Protein AF-A0A427ATI7-F1 (afdb_monomer_lite)

pLDDT: mean 76.23, std 22.36, range [35.06, 98.56]

Structure (mmCIF, N/CA/C/O backbone):
data_AF-A0A427ATI7-F1
#
_entry.id   AF-A0A427ATI7-F1
#
loop_
_atom_site.group_PDB
_atom_site.id
_atom_site.type_symbol
_atom_site.label_atom_id
_atom_site.label_alt_id
_atom_site.label_comp_id
_atom_site.label_asym_id
_atom_site.label_entity_id
_atom_site.label_seq_id
_atom_site.pdbx_PDB_ins_code
_atom_site.Cartn_x
_atom_site.Cartn_y
_atom_site.Cartn_z
_atom_site.occupancy
_atom_site.B_iso_or_equiv
_atom_site.auth_seq_id
_atom_site.auth_comp_id
_atom_site.auth_asym_id
_atom_site.auth_atom_id
_atom_site.pdbx_PDB_model_num
ATOM 1 N N . MET A 1 1 ? 16.380 -20.709 -46.216 1.00 39.59 1 MET A N 1
ATOM 2 C CA . MET A 1 1 ? 17.553 -20.103 -45.536 1.00 39.59 1 MET A CA 1
ATOM 3 C C . MET A 1 1 ? 18.815 -20.969 -45.624 1.00 39.59 1 MET A C 1
ATOM 5 O O . MET A 1 1 ? 19.813 -20.574 -45.047 1.00 39.59 1 MET A O 1
ATOM 9 N N . ARG A 1 2 ? 18.840 -22.091 -46.369 1.00 35.06 2 ARG A N 1
ATOM 10 C CA . ARG A 1 2 ? 20.127 -22.703 -46.761 1.00 35.06 2 ARG A CA 1
ATOM 11 C C . ARG A 1 2 ? 20.755 -22.011 -47.977 1.00 35.06 2 ARG A C 1
ATOM 13 O O . ARG A 1 2 ? 21.939 -22.170 -48.214 1.00 35.06 2 ARG A O 1
ATOM 20 N N . ASP A 1 3 ? 19.982 -21.176 -48.672 1.00 42.72 3 ASP A N 1
ATOM 21 C CA . ASP A 1 3 ? 20.358 -20.652 -49.993 1.00 42.72 3 ASP A CA 1
ATOM 22 C C . ASP A 1 3 ? 20.781 -19.174 -49.972 1.00 42.72 3 ASP A C 1
ATOM 24 O O . ASP A 1 3 ? 20.942 -18.565 -51.022 1.00 42.72 3 ASP A O 1
ATOM 28 N N . LEU A 1 4 ? 20.927 -18.568 -48.785 1.00 45.88 4 LEU A N 1
ATOM 29 C CA . LEU A 1 4 ? 21.243 -17.136 -48.652 1.00 45.88 4 LEU A CA 1
ATOM 30 C C . LEU A 1 4 ? 22.739 -16.847 -48.469 1.00 45.88 4 LEU A C 1
ATOM 32 O O . LEU A 1 4 ? 23.165 -15.718 -48.677 1.00 45.88 4 LEU A O 1
ATOM 36 N N . CYS A 1 5 ? 23.539 -17.862 -48.143 1.00 45.25 5 CYS A N 1
ATOM 37 C CA . CYS A 1 5 ? 24.998 -17.826 -48.184 1.00 45.25 5 CYS A CA 1
ATOM 38 C C . CYS A 1 5 ? 25.491 -19.217 -48.583 1.00 45.25 5 CYS A C 1
ATOM 40 O O . CYS A 1 5 ? 25.186 -20.201 -47.909 1.00 45.25 5 CYS A O 1
ATOM 42 N N . GLY A 1 6 ? 26.246 -19.306 -49.678 1.00 45.91 6 GLY A N 1
ATOM 43 C CA . GLY A 1 6 ? 26.944 -20.536 -50.034 1.00 45.91 6 GLY A CA 1
ATOM 44 C C . GLY A 1 6 ? 28.102 -20.748 -49.067 1.00 45.91 6 GLY A C 1
ATOM 45 O O . GLY A 1 6 ? 29.164 -20.162 -49.251 1.00 45.91 6 GLY A O 1
ATOM 46 N N . ILE A 1 7 ? 27.892 -21.554 -48.028 1.00 46.16 7 ILE A N 1
ATOM 47 C CA . ILE A 1 7 ? 28.961 -21.986 -47.126 1.00 46.16 7 ILE A CA 1
ATOM 48 C C . ILE A 1 7 ? 29.642 -23.179 -47.787 1.00 46.16 7 ILE A C 1
ATOM 50 O O . ILE A 1 7 ? 29.020 -24.227 -47.976 1.00 46.16 7 ILE A O 1
ATOM 54 N N . ARG A 1 8 ? 30.913 -23.019 -48.156 1.00 54.22 8 ARG A N 1
ATOM 55 C CA . ARG A 1 8 ? 31.758 -24.153 -48.535 1.00 54.22 8 ARG A CA 1
ATOM 56 C C . ARG A 1 8 ? 32.617 -24.508 -47.334 1.00 54.22 8 ARG A C 1
ATOM 58 O O . ARG A 1 8 ? 33.293 -23.650 -46.771 1.00 54.22 8 ARG A O 1
ATOM 65 N N . VAL A 1 9 ? 32.558 -25.771 -46.943 1.00 50.81 9 VAL A N 1
ATOM 66 C CA . VAL A 1 9 ? 33.472 -26.335 -45.957 1.00 50.81 9 VAL A CA 1
ATOM 67 C C . VAL A 1 9 ? 34.676 -26.844 -46.736 1.00 50.81 9 VAL A C 1
ATOM 69 O O . VAL A 1 9 ? 34.513 -27.678 -47.629 1.00 50.81 9 VAL A O 1
ATOM 72 N N . ARG A 1 10 ? 35.862 -26.304 -46.446 1.00 55.50 10 ARG A N 1
ATOM 73 C CA . ARG A 1 10 ? 37.122 -26.856 -46.943 1.00 55.50 10 ARG A CA 1
ATOM 74 C C . ARG A 1 10 ? 37.866 -27.439 -45.749 1.00 55.50 10 ARG A C 1
ATOM 76 O O . ARG A 1 10 ? 38.047 -26.754 -44.746 1.00 55.50 10 ARG A O 1
ATOM 83 N N . GLU A 1 11 ? 38.207 -28.713 -45.857 1.00 53.38 11 GLU A N 1
ATOM 84 C CA . GLU A 1 11 ? 39.084 -29.402 -44.915 1.00 53.38 11 GLU A CA 1
ATOM 85 C C . GLU A 1 11 ? 40.511 -28.957 -45.248 1.00 53.38 11 GLU A C 1
ATOM 87 O O . GLU A 1 11 ? 40.896 -28.991 -46.423 1.00 53.38 11 GLU A O 1
ATOM 92 N N . ASP A 1 12 ? 41.234 -28.416 -44.269 1.00 57.59 12 ASP A N 1
ATOM 93 C CA . ASP A 1 12 ? 42.673 -28.223 -44.429 1.00 57.59 12 ASP A CA 1
ATOM 94 C C . ASP A 1 12 ? 43.424 -29.531 -44.147 1.00 57.59 12 ASP A C 1
ATOM 96 O O . ASP A 1 12 ? 42.867 -30.499 -43.621 1.00 57.59 12 ASP A O 1
ATOM 100 N N . ASP A 1 13 ? 44.701 -29.554 -44.517 1.00 57.66 13 ASP A N 1
ATOM 101 C CA . ASP A 1 13 ? 45.561 -30.731 -44.378 1.00 57.66 13 ASP A CA 1
ATOM 102 C C . ASP A 1 13 ? 45.891 -31.060 -42.897 1.00 57.66 13 ASP A C 1
ATOM 104 O O . ASP A 1 13 ? 46.529 -32.075 -42.614 1.00 57.66 13 ASP A O 1
ATOM 108 N N . GLU A 1 14 ? 45.447 -30.228 -41.947 1.00 62.62 14 GLU A N 1
ATOM 109 C CA . GLU A 1 14 ? 45.651 -30.335 -40.495 1.00 62.62 14 GLU A CA 1
ATOM 110 C C . GLU A 1 14 ? 44.374 -30.775 -39.742 1.00 62.62 14 GLU A C 1
ATOM 112 O O . GLU A 1 14 ? 44.395 -30.935 -38.518 1.00 62.62 14 GLU A O 1
ATOM 117 N N . GLY A 1 15 ? 43.274 -31.045 -40.458 1.00 56.72 15 GLY A N 1
ATOM 118 C CA . GLY A 1 15 ? 42.037 -31.594 -39.896 1.00 56.72 15 GLY A CA 1
ATOM 119 C C . GLY A 1 15 ? 41.089 -30.556 -39.289 1.00 56.72 15 GLY A C 1
ATOM 120 O O . GLY A 1 15 ? 40.182 -30.930 -38.538 1.00 56.72 15 GLY A O 1
ATOM 121 N N . TYR A 1 16 ? 41.254 -29.268 -39.610 1.00 39.53 16 TYR A N 1
ATOM 122 C CA . TYR A 1 16 ? 40.304 -28.225 -39.218 1.00 39.53 16 TYR A CA 1
ATOM 123 C C . TYR A 1 16 ? 39.399 -27.812 -40.388 1.00 39.53 16 TYR A C 1
ATOM 125 O O . TYR A 1 16 ? 39.829 -27.612 -41.525 1.00 39.53 16 TYR A O 1
ATOM 133 N N . TYR A 1 17 ? 38.102 -27.656 -40.103 1.00 47.09 17 TYR A N 1
ATOM 134 C CA . TYR A 1 17 ? 37.124 -27.164 -41.074 1.00 47.09 17 TYR A CA 1
ATOM 135 C C . TYR A 1 17 ? 37.112 -25.635 -41.091 1.00 47.09 17 TYR A C 1
ATOM 137 O O . TYR A 1 17 ? 36.580 -24.999 -40.177 1.00 47.09 17 TYR A O 1
ATOM 145 N N . VAL A 1 18 ? 37.626 -25.032 -42.163 1.00 48.44 18 VAL A N 1
ATOM 146 C CA . VAL A 1 18 ? 37.469 -23.593 -42.399 1.00 48.44 18 VAL A CA 1
ATOM 147 C C . VAL A 1 18 ? 36.155 -23.370 -43.152 1.00 48.44 18 VAL A C 1
ATOM 149 O O . VAL A 1 18 ? 36.001 -23.782 -44.306 1.00 48.44 18 VAL A O 1
ATOM 152 N N . LEU A 1 19 ? 35.181 -22.721 -42.501 1.00 53.69 19 LEU A N 1
ATOM 153 C CA . LEU A 1 19 ? 33.970 -22.244 -43.174 1.00 53.69 19 LEU A CA 1
ATOM 154 C C . LEU A 1 19 ? 34.317 -20.993 -43.984 1.00 53.69 19 LEU A C 1
ATOM 156 O O . LEU A 1 19 ? 34.453 -19.901 -43.433 1.00 53.69 19 LEU A O 1
ATOM 160 N N . GLN A 1 20 ? 34.432 -21.145 -45.301 1.00 47.16 20 GLN A N 1
ATOM 161 C CA . GLN A 1 20 ? 34.662 -20.022 -46.200 1.00 47.16 20 GLN A CA 1
ATOM 162 C C . GLN A 1 20 ? 33.319 -19.501 -46.727 1.00 47.16 20 GLN A C 1
ATOM 164 O O . GLN A 1 20 ? 32.596 -20.201 -47.445 1.00 47.16 20 GLN A O 1
ATOM 169 N N . MET A 1 21 ? 32.980 -18.260 -46.367 1.00 46.12 21 MET A N 1
ATOM 170 C CA . MET A 1 21 ? 31.905 -17.506 -47.014 1.00 46.12 21 MET A CA 1
ATOM 171 C C . MET A 1 21 ? 32.428 -16.970 -48.345 1.00 46.12 21 MET A C 1
ATOM 173 O O . MET A 1 21 ? 33.399 -16.220 -48.376 1.00 46.12 21 MET A O 1
ATOM 177 N N . VAL A 1 22 ? 31.811 -17.389 -49.450 1.00 49.31 22 VAL A N 1
ATOM 178 C CA . VAL A 1 22 ? 32.160 -16.882 -50.782 1.00 49.31 22 VAL A CA 1
ATOM 179 C C . VAL A 1 22 ? 31.301 -15.656 -51.073 1.00 49.31 22 VAL A C 1
ATOM 181 O O . VAL A 1 22 ? 30.071 -15.761 -51.099 1.00 49.31 22 VAL A O 1
ATOM 184 N N . ASP A 1 23 ? 31.939 -14.513 -51.316 1.00 45.81 23 ASP A N 1
ATOM 185 C CA . ASP A 1 23 ? 31.252 -13.296 -51.740 1.00 45.81 23 ASP A CA 1
ATOM 186 C C . ASP A 1 23 ? 30.634 -13.505 -53.127 1.00 45.81 23 ASP A C 1
ATOM 188 O O . ASP A 1 23 ? 31.330 -13.633 -54.137 1.00 45.81 23 ASP A O 1
ATOM 192 N N . TRP A 1 24 ? 29.303 -13.531 -53.196 1.00 48.09 24 TRP A N 1
ATOM 193 C CA . TRP A 1 24 ? 28.624 -13.266 -54.461 1.00 48.09 24 TRP A CA 1
ATOM 194 C C . TRP A 1 24 ? 28.758 -11.775 -54.779 1.00 48.09 24 TRP A C 1
ATOM 196 O O . TRP A 1 24 ? 28.756 -10.937 -53.876 1.00 48.09 24 TRP A O 1
ATOM 206 N N . THR A 1 25 ? 28.851 -11.427 -56.067 1.00 46.44 25 THR A N 1
ATOM 207 C CA . THR A 1 25 ? 28.892 -10.022 -56.501 1.00 46.44 25 THR A CA 1
ATOM 208 C C . THR A 1 25 ? 27.734 -9.243 -55.866 1.00 46.44 25 THR A C 1
ATOM 210 O O . THR A 1 25 ? 26.611 -9.755 -55.926 1.00 46.44 25 THR A O 1
ATOM 213 N N . PRO A 1 26 ? 27.945 -8.025 -55.324 1.00 47.12 26 PRO A N 1
ATOM 214 C CA . PRO A 1 26 ? 26.888 -7.194 -54.747 1.00 47.12 26 PRO A CA 1
ATOM 215 C C . PRO A 1 26 ? 25.889 -6.745 -55.825 1.00 47.12 26 PRO A C 1
ATOM 217 O O . PRO A 1 26 ? 25.910 -5.612 -56.294 1.00 47.12 26 PRO A O 1
ATOM 220 N N . ARG A 1 27 ? 25.019 -7.640 -56.286 1.00 47.03 27 ARG A N 1
ATOM 221 C CA . ARG A 1 27 ? 23.889 -7.307 -57.150 1.00 47.03 27 ARG A CA 1
ATOM 222 C C . ARG A 1 27 ? 22.613 -7.591 -56.395 1.00 47.03 27 ARG A C 1
ATOM 224 O O . ARG A 1 27 ? 22.368 -8.706 -55.951 1.00 47.03 27 ARG A O 1
ATOM 231 N N . ASP A 1 28 ? 21.840 -6.526 -56.241 1.00 49.28 28 ASP A N 1
ATOM 232 C CA . ASP A 1 28 ? 20.421 -6.503 -55.908 1.00 49.28 28 ASP A CA 1
ATOM 233 C C . ASP A 1 28 ? 19.935 -7.185 -54.628 1.00 49.28 28 ASP A C 1
ATOM 235 O O . ASP A 1 28 ? 18.766 -7.028 -54.304 1.00 49.28 28 ASP A O 1
ATOM 239 N N . LEU A 1 29 ? 20.774 -7.835 -53.819 1.00 50.12 29 LEU A N 1
ATOM 240 C CA . LEU A 1 29 ? 20.349 -8.353 -52.510 1.00 50.12 29 LEU A CA 1
ATOM 241 C C . LEU A 1 29 ? 19.857 -7.220 -51.596 1.00 50.12 29 LEU A C 1
ATOM 243 O O . LEU A 1 29 ? 18.778 -7.310 -51.010 1.00 50.12 29 LEU A O 1
ATOM 247 N N . SER A 1 30 ? 20.590 -6.104 -51.546 1.00 52.66 30 SER A N 1
ATOM 248 C CA . SER A 1 30 ? 20.193 -4.922 -50.771 1.00 52.66 30 SER A CA 1
ATOM 249 C C . SER A 1 30 ? 18.992 -4.188 -51.379 1.00 52.66 30 SER A C 1
ATOM 251 O O . SER A 1 30 ? 18.164 -3.658 -50.638 1.00 52.66 30 SER A O 1
ATOM 253 N N . ALA A 1 31 ? 18.855 -4.186 -52.709 1.00 53.22 31 ALA A N 1
ATOM 254 C CA . ALA A 1 31 ? 17.727 -3.579 -53.412 1.00 53.22 31 ALA A CA 1
ATOM 255 C C . ALA A 1 31 ? 16.442 -4.405 -53.227 1.00 53.22 31 ALA A C 1
ATOM 257 O O . ALA A 1 31 ? 15.405 -3.864 -52.844 1.00 53.22 31 ALA A O 1
ATOM 258 N N . ALA A 1 32 ? 16.523 -5.726 -53.388 1.00 53.19 32 ALA A N 1
ATOM 259 C CA . ALA A 1 32 ? 15.430 -6.665 -53.163 1.00 53.19 32 ALA A CA 1
ATOM 260 C C . ALA A 1 32 ? 14.994 -6.696 -51.690 1.00 53.19 32 ALA A C 1
ATOM 262 O O . ALA A 1 32 ? 13.793 -6.751 -51.407 1.00 53.19 32 ALA A O 1
ATOM 263 N N . MET A 1 33 ? 15.938 -6.604 -50.744 1.00 50.94 33 MET A N 1
ATOM 264 C CA . MET A 1 33 ? 15.613 -6.431 -49.325 1.00 50.94 33 MET A CA 1
ATOM 265 C C . MET A 1 33 ? 14.943 -5.074 -49.081 1.00 50.94 33 MET A C 1
ATOM 267 O O . MET A 1 33 ? 13.850 -5.060 -48.524 1.00 50.94 33 MET A O 1
ATOM 271 N N . ARG A 1 34 ? 15.483 -3.950 -49.584 1.00 53.62 34 ARG A N 1
ATOM 272 C CA . ARG A 1 34 ? 14.834 -2.623 -49.461 1.00 53.62 34 ARG A CA 1
ATOM 273 C C . ARG A 1 34 ? 13.390 -2.615 -49.954 1.00 53.62 34 ARG A C 1
ATOM 275 O O . ARG A 1 34 ? 12.530 -2.081 -49.259 1.00 53.62 34 ARG A O 1
ATOM 282 N N . VAL A 1 35 ? 13.115 -3.215 -51.113 1.00 53.12 35 VAL A N 1
ATOM 283 C CA . VAL A 1 35 ? 11.759 -3.282 -51.687 1.00 53.12 35 VAL A CA 1
ATOM 284 C C . VAL A 1 35 ? 10.812 -4.079 -50.786 1.00 53.12 35 VAL A C 1
ATOM 286 O O . VAL A 1 35 ? 9.689 -3.645 -50.535 1.00 53.12 35 VAL A O 1
ATOM 289 N N . ARG A 1 36 ? 11.265 -5.210 -50.230 1.00 54.38 36 ARG A N 1
ATOM 290 C CA . ARG A 1 36 ? 10.465 -6.003 -49.277 1.00 54.38 36 ARG A CA 1
ATOM 291 C C . ARG A 1 36 ? 10.218 -5.263 -47.962 1.00 54.38 36 ARG A C 1
ATOM 293 O O . ARG A 1 36 ? 9.172 -5.442 -47.350 1.00 54.38 36 ARG A O 1
ATOM 300 N N . TRP A 1 37 ? 11.165 -4.434 -47.544 1.00 55.38 37 TRP A N 1
ATOM 301 C CA . TRP A 1 37 ? 11.149 -3.725 -46.269 1.00 55.38 37 TRP A CA 1
ATOM 302 C C . TRP A 1 37 ? 10.282 -2.472 -46.276 1.00 55.38 37 TRP A C 1
ATOM 304 O O . TRP A 1 37 ? 9.634 -2.168 -45.279 1.00 55.38 37 TRP A O 1
ATOM 314 N N . LEU A 1 38 ? 10.238 -1.763 -47.406 1.00 60.12 38 LEU A N 1
ATOM 315 C CA . LEU A 1 38 ? 9.350 -0.615 -47.611 1.00 60.12 38 LEU A CA 1
ATOM 316 C C . LEU A 1 38 ? 7.865 -0.993 -47.476 1.00 60.12 38 LEU A C 1
ATOM 318 O O . LEU A 1 38 ? 7.060 -0.146 -47.105 1.00 60.12 38 LEU A O 1
ATOM 322 N N . ASN A 1 39 ? 7.526 -2.266 -47.703 1.00 61.09 39 ASN A N 1
ATOM 323 C CA . ASN A 1 39 ? 6.170 -2.801 -47.569 1.00 61.09 39 ASN A CA 1
ATOM 324 C C . ASN A 1 39 ? 5.847 -3.350 -46.161 1.00 61.09 39 ASN A C 1
ATOM 326 O O . ASN A 1 39 ? 4.751 -3.869 -45.950 1.00 61.09 39 ASN A O 1
ATOM 330 N N . LEU A 1 40 ? 6.767 -3.256 -45.190 1.00 57.00 40 LEU A N 1
ATOM 331 C CA . LEU A 1 40 ? 6.512 -3.672 -43.807 1.00 57.00 40 LEU A CA 1
ATOM 332 C C . LEU A 1 40 ? 5.777 -2.562 -43.040 1.00 57.00 40 LEU A C 1
ATOM 334 O O . LEU A 1 40 ? 6.335 -1.514 -42.723 1.00 57.00 40 LEU A O 1
ATOM 338 N N . SER A 1 41 ? 4.513 -2.815 -42.706 1.00 55.78 41 SER A N 1
ATOM 339 C CA . SER A 1 41 ? 3.703 -1.984 -41.806 1.00 55.78 41 SER A CA 1
ATOM 340 C C . SER A 1 41 ? 4.058 -2.201 -40.323 1.00 55.78 41 SER A C 1
ATOM 342 O O . SER A 1 41 ? 4.675 -3.205 -39.959 1.00 55.78 41 SER A O 1
ATOM 344 N N . TYR A 1 42 ? 3.607 -1.301 -39.442 1.00 48.72 42 TYR A N 1
ATOM 345 C CA . TYR A 1 42 ? 3.909 -1.289 -37.997 1.00 48.72 42 TYR A CA 1
ATOM 346 C C . TYR A 1 42 ? 3.408 -2.521 -37.206 1.00 48.72 42 TYR A C 1
ATOM 348 O O . TYR A 1 42 ? 3.748 -2.689 -36.041 1.00 48.72 42 TYR A O 1
ATOM 356 N N . GLN A 1 43 ? 2.608 -3.400 -37.815 1.00 52.62 43 GLN A N 1
ATOM 357 C CA . GLN A 1 43 ? 2.103 -4.635 -37.190 1.00 52.62 43 GLN A CA 1
ATOM 358 C C . GLN A 1 43 ? 2.601 -5.909 -37.890 1.00 52.62 43 GLN A C 1
ATOM 360 O O . GLN A 1 43 ? 2.183 -7.019 -37.556 1.00 52.62 43 GLN A O 1
ATOM 365 N N . SER A 1 44 ? 3.497 -5.767 -38.869 1.00 50.25 44 SER A N 1
ATOM 366 C CA . SER A 1 44 ? 4.025 -6.894 -39.640 1.00 50.25 44 SER A CA 1
ATOM 367 C C . SER A 1 44 ? 4.922 -7.751 -38.753 1.00 50.25 44 SER A C 1
ATOM 369 O O . SER A 1 44 ? 5.989 -7.312 -38.324 1.00 50.25 44 SER A O 1
ATOM 371 N N . ARG A 1 45 ? 4.514 -8.993 -38.494 1.00 52.38 45 ARG A N 1
ATOM 372 C CA . ARG A 1 45 ? 5.363 -9.984 -37.829 1.00 52.38 45 ARG A CA 1
ATOM 373 C C . ARG A 1 45 ? 6.398 -10.492 -38.827 1.00 52.38 45 ARG A C 1
ATOM 375 O O . ARG A 1 45 ? 6.091 -11.288 -39.703 1.00 52.38 45 ARG A O 1
ATOM 382 N N . VAL A 1 46 ? 7.624 -9.987 -38.713 1.00 49.50 46 VAL A N 1
ATOM 383 C CA . VAL A 1 46 ? 8.729 -10.303 -39.639 1.00 49.50 46 VAL A CA 1
ATOM 384 C C . VAL A 1 46 ? 9.263 -11.735 -39.444 1.00 49.50 46 VAL A C 1
ATOM 386 O O . VAL A 1 46 ? 9.890 -12.276 -40.349 1.00 49.50 46 VAL A O 1
ATOM 389 N N . TRP A 1 47 ? 8.977 -12.374 -38.301 1.00 48.94 47 TRP A N 1
ATOM 390 C CA . TRP A 1 47 ? 9.595 -13.641 -37.883 1.00 48.94 47 TRP A CA 1
ATOM 391 C C . TRP A 1 47 ? 8.607 -14.726 -37.418 1.00 48.94 47 TRP A C 1
ATOM 393 O O . TRP A 1 47 ? 8.933 -15.516 -36.536 1.00 48.94 47 TRP A O 1
ATOM 403 N N . ASP A 1 48 ? 7.412 -14.812 -38.007 1.00 39.53 48 ASP A N 1
ATOM 404 C CA . ASP A 1 48 ? 6.561 -15.998 -37.817 1.00 39.53 48 ASP A CA 1
ATOM 405 C C . ASP A 1 48 ? 7.061 -17.128 -38.744 1.00 39.53 48 ASP A C 1
ATOM 407 O O . ASP A 1 48 ? 6.755 -17.157 -39.935 1.00 39.53 48 ASP A O 1
ATOM 411 N N . ALA A 1 49 ? 7.853 -18.064 -38.213 1.00 39.16 49 ALA A N 1
ATOM 412 C CA . ALA A 1 49 ? 8.206 -19.323 -38.882 1.00 39.16 49 ALA A CA 1
ATOM 413 C C . ALA A 1 49 ? 7.599 -20.529 -38.125 1.00 39.16 49 ALA A C 1
ATOM 415 O O . ALA A 1 49 ? 7.320 -20.419 -36.928 1.00 39.16 49 ALA A O 1
ATOM 416 N N . PRO A 1 50 ? 7.320 -21.663 -38.806 1.00 45.88 50 PRO A N 1
ATOM 417 C CA . PRO A 1 50 ? 6.362 -22.657 -38.333 1.00 45.88 50 PRO A CA 1
ATOM 418 C C . PRO A 1 50 ? 6.869 -23.516 -37.164 1.00 45.88 50 PRO A C 1
ATOM 420 O O . PRO A 1 50 ? 8.060 -23.692 -36.935 1.00 45.88 50 PRO A O 1
ATOM 423 N N . LYS A 1 51 ? 5.879 -24.046 -36.441 1.00 52.66 51 LYS A N 1
ATOM 424 C CA . LYS A 1 51 ? 5.895 -24.881 -35.230 1.00 52.66 51 LYS A CA 1
ATOM 425 C C . LYS A 1 51 ? 7.147 -25.779 -35.007 1.00 52.66 51 LYS A C 1
ATOM 427 O O . LYS A 1 51 ? 7.206 -26.875 -35.548 1.00 52.66 51 LYS A O 1
ATOM 432 N N . GLN A 1 52 ? 7.977 -25.345 -34.038 1.00 42.38 52 GLN A N 1
ATOM 433 C CA . GLN A 1 52 ? 8.791 -26.099 -33.040 1.00 42.38 52 GLN A CA 1
ATOM 434 C C . GLN A 1 52 ? 10.106 -26.828 -33.446 1.00 42.38 52 GLN A C 1
ATOM 436 O O . GLN A 1 52 ? 10.253 -27.226 -34.594 1.00 42.38 52 GLN A O 1
ATOM 441 N N . PRO A 1 53 ? 11.011 -27.162 -32.480 1.00 51.34 53 PRO A N 1
ATOM 442 C CA . PRO A 1 53 ? 11.472 -26.382 -31.316 1.00 51.34 53 PRO A CA 1
ATOM 443 C C . PRO A 1 53 ? 13.006 -26.498 -31.091 1.00 51.34 53 PRO A C 1
ATOM 445 O O . PRO A 1 53 ? 13.504 -27.586 -30.836 1.00 51.34 53 PRO A O 1
ATOM 448 N N . GLN A 1 54 ? 13.761 -25.393 -31.076 1.00 37.03 54 GLN A N 1
ATOM 449 C CA . GLN A 1 54 ? 14.978 -25.264 -30.248 1.00 37.03 54 GLN A CA 1
ATOM 450 C C . GLN A 1 54 ? 15.448 -23.803 -30.206 1.00 37.03 54 GLN A C 1
ATOM 452 O O . GLN A 1 54 ? 16.015 -23.259 -31.146 1.00 37.03 54 GLN A O 1
ATOM 457 N N . SER A 1 55 ? 15.075 -23.173 -29.092 1.00 44.88 55 SER A N 1
ATOM 458 C CA . SER A 1 55 ? 15.669 -22.016 -28.415 1.00 44.88 55 SER A CA 1
ATOM 459 C C . SER A 1 55 ? 16.710 -21.177 -29.169 1.00 44.88 55 SER A C 1
ATOM 461 O O . SER A 1 55 ? 17.906 -21.283 -28.914 1.00 44.88 55 SER A O 1
ATOM 463 N N . LEU A 1 56 ? 16.253 -20.198 -29.944 1.00 39.72 56 LEU A N 1
ATOM 464 C CA . LEU A 1 56 ? 16.880 -18.880 -29.888 1.00 39.72 56 LEU A CA 1
ATOM 465 C C . LEU A 1 56 ? 15.808 -17.818 -30.143 1.00 39.72 56 LEU A C 1
ATOM 467 O O . LEU A 1 56 ? 15.496 -17.491 -31.279 1.00 39.72 56 LEU A O 1
ATOM 471 N N . MET A 1 57 ? 15.189 -17.365 -29.047 1.00 35.69 57 MET A N 1
ATOM 472 C CA . MET A 1 57 ? 14.313 -16.190 -28.958 1.00 35.69 57 MET A CA 1
ATOM 473 C C . MET A 1 57 ? 13.344 -15.992 -30.136 1.00 35.69 57 MET A C 1
ATOM 475 O O . MET A 1 57 ? 13.558 -15.157 -31.011 1.00 35.69 57 MET A O 1
ATOM 479 N N . GLY A 1 58 ? 12.206 -16.691 -30.094 1.00 42.91 58 GLY A N 1
ATOM 480 C CA . GLY A 1 58 ? 11.001 -16.272 -30.816 1.00 42.91 58 GLY A CA 1
ATOM 481 C C . GLY A 1 58 ? 10.441 -14.989 -30.198 1.00 42.91 58 GLY A C 1
ATOM 482 O O . GLY A 1 58 ? 9.462 -15.029 -29.460 1.00 42.91 58 GLY A O 1
ATOM 483 N N . GLY A 1 59 ? 11.120 -13.866 -30.430 1.00 50.78 59 GLY A N 1
ATOM 484 C CA . GLY A 1 59 ? 10.699 -12.535 -30.012 1.00 50.78 59 GLY A CA 1
ATOM 485 C C . GLY A 1 59 ? 10.128 -11.755 -31.190 1.00 50.78 59 GLY A C 1
ATOM 486 O O . GLY A 1 59 ? 10.690 -11.754 -32.285 1.00 50.78 59 GLY A O 1
ATOM 487 N N . VAL A 1 60 ? 9.019 -11.049 -30.966 1.00 52.56 60 VAL A N 1
ATOM 488 C CA . VAL A 1 60 ? 8.520 -10.050 -31.916 1.00 52.56 60 VAL A CA 1
ATOM 489 C C . VAL A 1 60 ? 9.485 -8.866 -31.884 1.00 52.56 60 VAL A C 1
ATOM 491 O O . VAL A 1 60 ? 9.494 -8.086 -30.934 1.00 52.56 60 VAL A O 1
ATOM 494 N N . LEU A 1 61 ? 10.329 -8.735 -32.908 1.00 58.50 61 LEU A N 1
ATOM 495 C CA . LEU A 1 61 ? 11.143 -7.536 -33.089 1.00 58.50 61 LEU A CA 1
ATOM 496 C C . LEU A 1 61 ? 10.218 -6.346 -33.366 1.00 58.50 61 LEU A C 1
ATOM 498 O O . LEU A 1 61 ? 9.425 -6.373 -34.306 1.00 58.50 61 LEU A O 1
ATOM 502 N N . HIS A 1 62 ? 10.334 -5.295 -32.551 1.00 69.19 62 HIS A N 1
ATOM 503 C CA . HIS A 1 62 ? 9.658 -4.025 -32.797 1.00 69.19 62 HIS A CA 1
ATOM 504 C C . HIS A 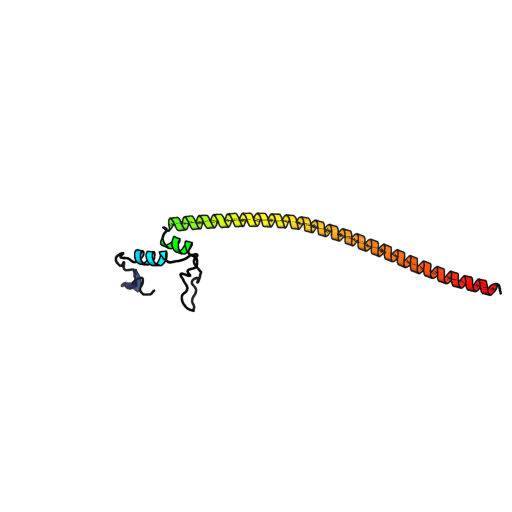1 62 ? 10.041 -3.529 -34.208 1.00 69.19 62 HIS A C 1
ATOM 506 O O . HIS A 1 62 ? 11.240 -3.430 -34.484 1.00 69.19 62 HIS A O 1
ATOM 512 N N . PRO A 1 63 ? 9.092 -3.211 -35.110 1.00 72.88 63 PRO A N 1
ATOM 513 C CA . PRO A 1 63 ? 9.398 -2.923 -36.518 1.00 72.88 63 PRO A CA 1
ATOM 514 C C . PRO A 1 63 ? 10.445 -1.825 -36.728 1.00 72.88 63 PRO A C 1
ATOM 516 O O . PRO A 1 63 ? 11.268 -1.919 -37.635 1.00 72.88 63 PRO A O 1
ATOM 519 N N . THR A 1 64 ? 10.477 -0.816 -35.853 1.00 74.94 64 THR A N 1
ATOM 520 C CA . THR A 1 64 ? 11.524 0.219 -35.866 1.00 74.94 64 THR A CA 1
ATOM 521 C C . THR A 1 64 ? 12.906 -0.360 -35.574 1.00 74.94 64 THR A C 1
ATOM 523 O O . THR A 1 64 ? 13.846 -0.051 -36.288 1.00 74.94 64 THR A O 1
ATOM 526 N N . LEU A 1 65 ? 13.024 -1.256 -34.591 1.00 75.69 65 LEU A N 1
ATOM 527 C CA . LEU A 1 65 ? 14.298 -1.882 -34.243 1.00 75.69 65 LEU A CA 1
ATOM 528 C C . LEU A 1 65 ? 14.778 -2.808 -35.367 1.00 75.69 65 LEU A C 1
ATOM 530 O O . LEU A 1 65 ? 15.953 -2.792 -35.711 1.00 75.69 65 LEU A O 1
ATOM 534 N N . ALA A 1 66 ? 13.866 -3.565 -35.986 1.00 78.81 66 ALA A N 1
ATOM 535 C CA . ALA A 1 66 ? 14.188 -4.375 -37.161 1.00 78.81 66 ALA A CA 1
ATOM 536 C C . ALA A 1 66 ? 14.711 -3.507 -38.317 1.00 78.81 66 ALA A C 1
ATOM 538 O O . ALA A 1 66 ? 15.703 -3.862 -38.949 1.00 78.81 66 ALA A O 1
ATOM 539 N N . LYS A 1 67 ? 14.080 -2.351 -38.565 1.00 79.62 67 LYS A N 1
ATOM 540 C CA . LYS A 1 67 ? 14.525 -1.403 -39.589 1.00 79.62 67 LYS A CA 1
ATOM 541 C C . LYS A 1 67 ? 15.903 -0.817 -39.269 1.00 79.62 67 LYS A C 1
ATOM 543 O O . LYS A 1 67 ? 16.781 -0.822 -40.132 1.00 79.62 67 LYS A O 1
ATOM 548 N N . ASP A 1 68 ? 16.094 -0.340 -38.044 1.00 82.50 68 ASP A N 1
ATOM 549 C CA . ASP A 1 68 ? 17.343 0.267 -37.579 1.00 82.50 68 ASP A CA 1
ATOM 550 C C . ASP A 1 68 ? 18.517 -0.716 -37.730 1.00 82.50 68 ASP A C 1
ATOM 552 O O . ASP A 1 68 ? 19.547 -0.354 -38.292 1.00 82.50 68 ASP A O 1
ATOM 556 N N . LEU A 1 69 ? 18.327 -1.987 -37.349 1.00 83.00 69 LEU A N 1
ATOM 557 C CA . LEU A 1 69 ? 19.363 -3.031 -37.386 1.00 83.00 69 LEU A CA 1
ATOM 558 C C . LEU A 1 69 ? 20.001 -3.271 -38.765 1.00 83.00 69 LEU A C 1
ATOM 560 O O . LEU A 1 69 ? 21.150 -3.693 -38.826 1.00 83.00 69 LEU A O 1
ATOM 564 N N . TYR A 1 70 ? 19.282 -3.028 -39.862 1.00 80.56 70 TYR A N 1
ATOM 565 C CA . TYR A 1 70 ? 19.804 -3.261 -41.218 1.00 80.56 70 TYR A CA 1
ATOM 566 C C . TYR A 1 70 ? 20.003 -1.971 -42.021 1.00 80.56 70 TYR A C 1
ATOM 568 O O . TYR A 1 70 ? 20.452 -2.021 -43.167 1.00 80.56 70 TYR A O 1
ATOM 576 N N . THR A 1 71 ? 19.631 -0.815 -41.466 1.00 86.56 71 THR A N 1
ATOM 577 C CA . THR A 1 71 ? 19.816 0.484 -42.133 1.00 86.56 71 THR A CA 1
ATOM 578 C C . THR A 1 71 ? 20.888 1.343 -41.476 1.00 86.56 71 THR A C 1
ATOM 580 O O . THR A 1 71 ? 21.443 2.209 -42.153 1.00 86.56 71 THR A O 1
ATOM 583 N N . LEU A 1 72 ? 21.201 1.107 -40.199 1.00 87.88 72 LEU A N 1
ATOM 584 C CA . LEU A 1 72 ? 22.155 1.899 -39.431 1.00 87.88 72 LEU A CA 1
ATOM 585 C C . LEU A 1 72 ? 23.479 1.144 -39.213 1.00 87.88 72 LEU A C 1
ATOM 587 O O . LEU A 1 72 ? 23.462 -0.071 -39.009 1.00 87.88 72 LEU A O 1
ATOM 591 N N . PRO A 1 73 ? 24.627 1.849 -39.209 1.00 91.56 73 PRO A N 1
ATOM 592 C CA . PRO A 1 73 ? 25.907 1.291 -38.773 1.00 91.56 73 PRO A CA 1
ATOM 593 C C . PRO A 1 73 ? 25.886 0.830 -37.307 1.00 91.56 73 PRO A C 1
ATOM 595 O O . PRO A 1 73 ? 25.099 1.326 -36.491 1.00 91.56 73 PRO A O 1
ATOM 598 N N . SER A 1 74 ? 26.787 -0.088 -36.953 1.00 84.62 74 SER A N 1
ATOM 599 C CA . SER A 1 74 ? 26.867 -0.680 -35.610 1.00 84.62 74 SER A CA 1
ATOM 600 C C . SER A 1 74 ? 27.140 0.359 -34.519 1.00 84.62 74 SER A C 1
ATOM 602 O O . SER A 1 74 ? 26.580 0.257 -33.428 1.00 84.62 74 SER A O 1
ATOM 604 N N . GLU A 1 75 ? 27.917 1.402 -34.808 1.00 93.25 75 GLU A N 1
ATOM 605 C CA . GLU A 1 75 ? 28.229 2.477 -33.864 1.00 93.25 75 GLU A CA 1
ATOM 606 C C . GLU A 1 75 ? 26.970 3.253 -33.456 1.00 93.25 75 GLU A C 1
ATOM 608 O O . GLU A 1 75 ? 26.785 3.589 -32.283 1.00 93.25 75 GLU A O 1
ATOM 613 N N . VAL A 1 76 ? 26.064 3.492 -34.411 1.00 92.94 76 VAL A N 1
ATOM 614 C CA . VAL A 1 76 ? 24.794 4.192 -34.169 1.00 92.94 76 VAL A CA 1
ATOM 615 C C . VAL A 1 76 ? 23.859 3.320 -33.334 1.00 92.94 76 VAL A C 1
ATOM 617 O O . VAL A 1 76 ? 23.243 3.809 -32.384 1.00 92.94 76 VAL A O 1
ATOM 620 N N . LEU A 1 77 ? 23.804 2.019 -33.633 1.00 90.19 77 LEU A N 1
ATOM 621 C CA . LEU A 1 77 ? 23.016 1.051 -32.869 1.00 90.19 77 LEU A CA 1
ATOM 622 C C . LEU A 1 77 ? 23.498 0.954 -31.415 1.00 90.19 77 LEU A C 1
ATOM 624 O O . LEU A 1 77 ? 22.680 0.993 -30.492 1.00 90.19 77 LEU A O 1
ATOM 628 N N . ILE A 1 78 ? 24.814 0.902 -31.192 1.00 88.75 78 ILE A N 1
ATOM 629 C CA . ILE A 1 78 ? 25.414 0.880 -29.850 1.00 88.75 78 ILE A CA 1
ATOM 630 C C . ILE A 1 78 ? 25.115 2.183 -29.099 1.00 88.75 78 ILE A C 1
ATOM 632 O O . ILE A 1 78 ? 24.714 2.142 -27.931 1.00 88.75 78 ILE A O 1
ATOM 636 N N . ALA A 1 79 ? 25.249 3.339 -29.753 1.00 93.94 79 ALA A N 1
ATOM 637 C CA . ALA A 1 79 ? 24.935 4.630 -29.145 1.00 93.94 79 ALA A CA 1
ATOM 638 C C . ALA A 1 79 ? 23.450 4.727 -28.742 1.00 93.94 79 ALA A C 1
ATOM 640 O O . ALA A 1 79 ? 23.129 5.169 -27.633 1.00 93.94 79 ALA A O 1
ATOM 641 N N . GLN A 1 80 ? 22.538 4.262 -29.602 1.00 90.62 80 GLN A N 1
ATOM 642 C CA . GLN A 1 80 ? 21.099 4.246 -29.334 1.00 90.62 80 GLN A CA 1
ATOM 643 C C . GLN A 1 80 ? 20.736 3.280 -28.200 1.00 90.62 80 GLN A C 1
ATOM 645 O O . GLN A 1 80 ? 19.983 3.662 -27.301 1.00 90.62 80 GLN A O 1
ATOM 650 N N . ALA A 1 81 ? 21.303 2.071 -28.189 1.00 89.62 81 ALA A N 1
ATOM 651 C CA . ALA A 1 81 ? 21.106 1.106 -27.109 1.00 89.62 81 ALA A CA 1
ATOM 652 C C . ALA A 1 81 ? 21.616 1.656 -25.770 1.00 89.62 81 ALA A C 1
ATOM 654 O O . ALA A 1 81 ? 20.896 1.628 -24.772 1.00 89.62 81 ALA A O 1
ATOM 655 N N . THR A 1 82 ? 22.809 2.256 -25.765 1.00 93.88 82 THR A N 1
ATOM 656 C CA . THR A 1 82 ? 23.394 2.890 -24.575 1.00 93.88 82 THR A CA 1
ATOM 657 C C . THR A 1 82 ? 22.498 4.011 -24.049 1.00 93.88 82 THR A C 1
ATOM 659 O O . THR A 1 82 ? 22.210 4.070 -22.853 1.00 93.88 82 THR A O 1
ATOM 662 N N . LYS A 1 83 ? 21.977 4.868 -24.937 1.00 93.75 83 LYS A N 1
ATOM 663 C CA . LYS A 1 83 ? 21.032 5.929 -24.564 1.00 93.75 83 LYS A CA 1
ATOM 664 C C . LYS A 1 83 ? 19.765 5.362 -23.922 1.00 93.75 83 LYS A C 1
ATOM 666 O O . LYS A 1 83 ? 19.320 5.890 -22.904 1.00 93.75 83 LYS A O 1
ATOM 671 N N . GLN A 1 84 ? 19.198 4.295 -24.483 1.00 90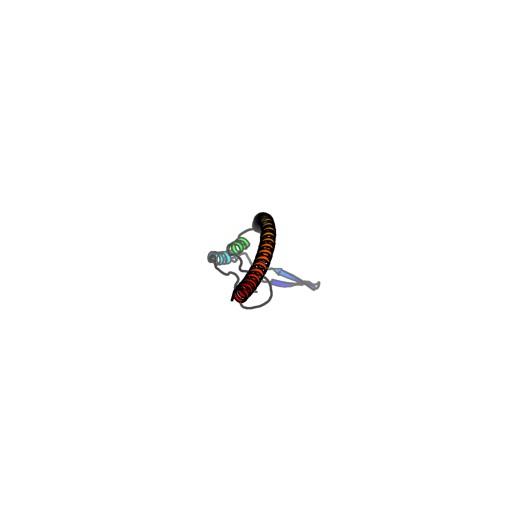.56 84 GLN A N 1
ATOM 672 C CA . GLN A 1 84 ? 18.003 3.656 -23.927 1.00 90.56 84 GLN A CA 1
ATOM 673 C C . GLN A 1 84 ? 18.271 3.028 -22.558 1.00 90.56 84 GLN A C 1
ATOM 675 O O . GLN A 1 84 ? 17.492 3.247 -21.635 1.00 90.56 84 GLN A O 1
ATOM 680 N N . ILE A 1 85 ? 19.400 2.337 -22.385 1.00 93.31 85 ILE A N 1
ATOM 681 C CA . ILE A 1 85 ? 19.806 1.766 -21.091 1.00 93.31 85 ILE A CA 1
ATOM 682 C C . ILE A 1 85 ? 19.898 2.864 -20.023 1.00 93.31 85 ILE A C 1
ATOM 684 O O . ILE A 1 85 ? 19.356 2.713 -18.927 1.00 93.31 85 ILE A O 1
ATOM 688 N N . VAL A 1 86 ? 20.524 3.999 -20.348 1.00 95.81 86 VAL A N 1
ATOM 689 C CA . VAL A 1 86 ? 20.640 5.134 -19.420 1.00 95.81 86 VAL A CA 1
ATOM 690 C C . VAL A 1 86 ? 19.272 5.740 -19.098 1.00 95.81 86 VAL A C 1
ATOM 692 O O . VAL A 1 86 ? 19.002 6.040 -17.935 1.00 95.81 86 VAL A O 1
ATOM 695 N N . LEU A 1 87 ? 18.399 5.914 -20.094 1.00 95.06 87 LEU A N 1
ATOM 696 C CA . LEU A 1 87 ? 17.049 6.445 -19.883 1.00 95.06 87 LEU A CA 1
ATOM 697 C C . LEU A 1 87 ? 16.208 5.520 -18.998 1.00 95.06 87 LEU A C 1
ATOM 699 O O . LEU A 1 87 ? 15.642 5.982 -18.009 1.00 95.06 87 LEU A O 1
ATOM 703 N N . VAL A 1 88 ? 16.172 4.221 -19.305 1.00 94.12 88 VAL A N 1
ATOM 704 C CA . VAL A 1 88 ? 15.441 3.218 -18.516 1.00 94.12 88 VAL A CA 1
ATOM 705 C C . VAL A 1 88 ? 15.978 3.158 -17.089 1.00 94.12 88 VAL A C 1
ATOM 707 O O . VAL A 1 88 ? 15.188 3.149 -16.144 1.00 94.12 88 VAL A O 1
ATOM 710 N N . SER A 1 89 ? 17.303 3.186 -16.914 1.00 93.19 89 SER A N 1
ATOM 711 C CA . SER A 1 89 ? 17.935 3.226 -15.592 1.00 93.19 89 SER A CA 1
ATOM 712 C C . SER A 1 89 ? 17.500 4.463 -14.799 1.00 93.19 89 SER A C 1
ATOM 714 O O . SER A 1 89 ? 17.031 4.332 -13.671 1.00 93.19 89 SER A O 1
ATOM 716 N N . ARG A 1 90 ? 17.537 5.658 -15.407 1.00 94.12 90 ARG A N 1
ATOM 717 C CA . ARG A 1 90 ? 17.098 6.912 -14.764 1.00 94.12 90 ARG A CA 1
ATOM 718 C C . ARG A 1 90 ? 15.621 6.912 -14.377 1.00 94.12 90 ARG A C 1
ATOM 720 O O . ARG A 1 90 ? 15.272 7.366 -13.292 1.00 94.12 90 ARG A O 1
ATOM 727 N N . VAL A 1 91 ? 14.746 6.422 -15.253 1.00 94.12 91 VAL A N 1
ATOM 728 C CA . VAL A 1 91 ? 13.309 6.335 -14.950 1.00 94.12 91 VAL A CA 1
ATOM 729 C C . VAL A 1 91 ? 13.073 5.335 -13.818 1.00 94.12 91 VAL A C 1
ATOM 731 O O . VAL A 1 91 ? 12.313 5.616 -12.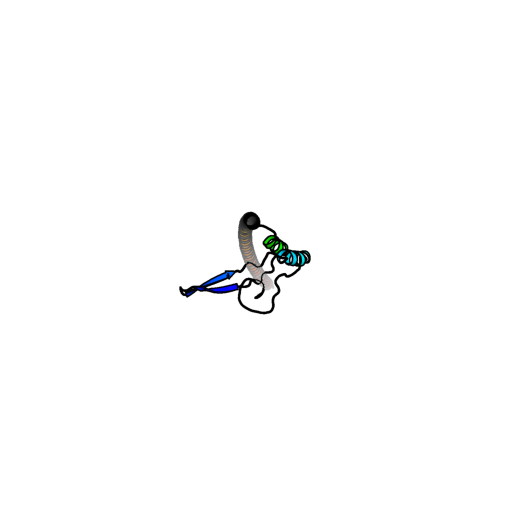895 1.00 94.12 91 VAL A O 1
ATOM 734 N N . SER A 1 92 ? 13.775 4.201 -13.837 1.00 93.69 92 SER A N 1
ATOM 735 C CA . SER A 1 92 ? 13.664 3.172 -12.799 1.00 93.69 92 SER A CA 1
ATOM 736 C C . SER A 1 92 ? 14.139 3.674 -11.435 1.00 93.69 92 SER A C 1
ATOM 738 O O . SER A 1 92 ? 13.471 3.430 -10.431 1.00 93.69 92 SER A O 1
ATOM 740 N N . THR A 1 93 ? 15.252 4.412 -11.379 1.00 94.44 93 THR A N 1
ATOM 741 C CA . THR A 1 93 ? 15.756 4.985 -10.122 1.00 94.44 93 THR A CA 1
ATOM 742 C C . THR A 1 93 ? 14.827 6.060 -9.566 1.00 94.44 93 THR A C 1
ATOM 744 O O . THR A 1 93 ? 14.584 6.072 -8.358 1.00 94.44 93 THR A O 1
ATOM 747 N N . LEU A 1 94 ? 14.247 6.910 -10.420 1.00 96.19 94 LEU A N 1
ATOM 748 C CA . LEU A 1 94 ? 13.255 7.902 -9.997 1.00 96.19 94 LEU A CA 1
ATOM 749 C C . LEU A 1 94 ? 11.983 7.236 -9.452 1.00 96.19 94 LEU A C 1
ATOM 751 O O . LEU A 1 94 ? 11.515 7.597 -8.372 1.00 96.19 94 LEU A O 1
ATOM 755 N N . ASN A 1 95 ? 11.459 6.232 -10.159 1.00 95.94 95 ASN A N 1
ATOM 756 C CA . ASN A 1 95 ? 10.286 5.477 -9.719 1.00 95.94 95 ASN A CA 1
ATOM 757 C C . ASN A 1 95 ? 10.542 4.778 -8.378 1.00 95.94 95 ASN A C 1
ATOM 759 O O . ASN A 1 95 ? 9.685 4.800 -7.495 1.00 95.94 95 ASN A O 1
ATOM 763 N N . LEU A 1 96 ? 11.734 4.203 -8.192 1.00 97.44 96 LEU A N 1
ATOM 764 C CA . LEU A 1 96 ? 12.129 3.588 -6.928 1.00 97.44 96 LEU A CA 1
ATOM 765 C C . LEU A 1 96 ? 12.191 4.616 -5.790 1.00 97.44 96 LEU A C 1
ATOM 767 O O . LEU A 1 96 ? 11.715 4.334 -4.692 1.00 97.44 96 LEU A O 1
ATOM 771 N N . ALA A 1 97 ? 12.746 5.805 -6.037 1.00 96.75 97 ALA A N 1
ATOM 772 C CA . ALA A 1 97 ? 12.794 6.875 -5.043 1.00 96.75 97 ALA A CA 1
ATOM 773 C C . ALA A 1 97 ? 11.385 7.344 -4.639 1.00 96.75 97 ALA A C 1
ATOM 775 O O . ALA A 1 97 ? 11.094 7.466 -3.449 1.00 96.75 97 ALA A O 1
ATOM 776 N N . GLN A 1 98 ? 10.484 7.523 -5.609 1.00 97.94 98 GLN A N 1
ATOM 777 C CA . GLN A 1 98 ? 9.083 7.863 -5.341 1.00 97.94 98 GLN A CA 1
ATOM 778 C C . GLN A 1 98 ? 8.357 6.755 -4.568 1.00 97.94 98 GLN A C 1
ATOM 780 O O . GLN A 1 98 ? 7.606 7.040 -3.635 1.00 97.94 98 GLN A O 1
ATOM 785 N N . ALA A 1 99 ? 8.583 5.488 -4.924 1.00 97.25 99 ALA A N 1
ATOM 786 C CA . ALA A 1 99 ? 8.009 4.355 -4.206 1.00 97.25 99 ALA A CA 1
ATOM 787 C C . ALA A 1 99 ? 8.485 4.317 -2.746 1.00 97.25 99 ALA A C 1
ATOM 789 O O . ALA A 1 99 ? 7.659 4.160 -1.850 1.00 97.25 99 ALA A O 1
ATOM 790 N N . LYS A 1 100 ? 9.782 4.545 -2.497 1.00 97.81 100 LYS A N 1
ATOM 791 C CA . LYS A 1 100 ? 10.336 4.650 -1.138 1.00 97.81 100 LYS A CA 1
ATOM 792 C C . LYS A 1 100 ? 9.674 5.767 -0.336 1.00 97.81 100 LYS A C 1
ATOM 794 O O . LYS A 1 100 ? 9.160 5.501 0.741 1.00 97.81 100 LYS A O 1
ATOM 799 N N . GLN A 1 101 ? 9.564 6.967 -0.907 1.00 98.00 101 GLN A N 1
ATOM 800 C CA . GLN A 1 101 ? 8.890 8.087 -0.244 1.00 98.00 101 GLN A CA 1
ATOM 801 C C . GLN A 1 101 ? 7.432 7.756 0.130 1.00 98.00 101 GLN A C 1
ATOM 803 O O . GLN A 1 101 ? 6.948 8.150 1.192 1.00 98.00 101 GLN A O 1
ATOM 808 N N . ARG A 1 102 ? 6.712 7.024 -0.731 1.00 98.12 102 ARG A N 1
ATOM 809 C CA . ARG A 1 102 ? 5.340 6.575 -0.437 1.00 98.12 102 ARG A CA 1
ATOM 810 C C . ARG A 1 102 ? 5.306 5.547 0.691 1.00 98.12 102 ARG A C 1
ATOM 812 O O . ARG A 1 102 ? 4.403 5.621 1.518 1.00 98.12 102 ARG A O 1
ATOM 819 N N . VAL A 1 103 ? 6.266 4.625 0.733 1.00 98.38 103 VAL A N 1
ATOM 820 C CA . VAL A 1 103 ? 6.404 3.651 1.825 1.00 98.38 103 VAL A CA 1
ATOM 821 C C . VAL A 1 103 ? 6.693 4.358 3.148 1.00 98.38 103 VAL A C 1
ATOM 823 O O . VAL A 1 103 ? 6.026 4.051 4.130 1.00 98.38 103 VAL A O 1
ATOM 826 N N . ASP A 1 104 ? 7.589 5.346 3.170 1.00 98.31 104 ASP A N 1
ATOM 827 C CA . ASP A 1 104 ? 7.903 6.110 4.385 1.00 98.31 104 ASP A CA 1
ATOM 828 C C . ASP A 1 104 ? 6.667 6.852 4.913 1.00 98.31 104 ASP A C 1
ATOM 830 O O . ASP A 1 104 ? 6.364 6.805 6.105 1.00 98.31 104 ASP A O 1
ATOM 834 N N . LYS A 1 105 ? 5.888 7.475 4.016 1.00 98.38 105 LYS A N 1
ATOM 835 C CA . LYS A 1 105 ? 4.621 8.117 4.389 1.00 98.38 105 LYS A CA 1
ATOM 836 C C . LYS A 1 105 ? 3.620 7.110 4.969 1.00 98.38 105 LYS A C 1
ATOM 838 O O . LYS A 1 105 ? 3.043 7.363 6.022 1.00 98.38 105 LYS A O 1
ATOM 843 N N . LEU A 1 106 ? 3.441 5.964 4.309 1.00 98.38 106 LEU A N 1
ATOM 844 C CA . LEU A 1 106 ? 2.552 4.904 4.793 1.00 98.38 106 LEU A CA 1
ATOM 845 C C . LEU A 1 106 ? 3.014 4.330 6.137 1.00 98.38 106 LEU A C 1
ATOM 847 O O . LEU A 1 106 ? 2.177 3.977 6.961 1.00 98.38 106 LEU A O 1
ATOM 851 N N . ALA A 1 107 ? 4.322 4.245 6.383 1.00 98.44 107 ALA A N 1
ATOM 852 C CA . ALA A 1 107 ? 4.861 3.797 7.661 1.00 98.44 107 ALA A CA 1
ATOM 853 C C . ALA A 1 107 ? 4.483 4.758 8.800 1.00 98.44 107 ALA A C 1
ATOM 855 O O . ALA A 1 107 ? 4.066 4.305 9.867 1.00 98.44 107 ALA A O 1
ATOM 856 N N . VAL A 1 108 ? 4.557 6.071 8.555 1.00 98.50 108 VAL A N 1
ATOM 857 C CA . VAL A 1 108 ? 4.109 7.097 9.510 1.00 98.50 108 VAL A CA 1
ATOM 858 C C . VAL A 1 108 ? 2.603 6.998 9.761 1.00 98.50 108 VAL A C 1
ATOM 860 O O . VAL A 1 108 ? 2.176 6.968 10.917 1.00 98.50 108 VAL A O 1
ATOM 863 N N . ASP A 1 109 ? 1.799 6.891 8.702 1.00 98.31 109 ASP A N 1
ATOM 864 C CA . ASP A 1 109 ? 0.341 6.774 8.823 1.00 98.31 109 ASP A CA 1
ATOM 865 C C . ASP A 1 109 ? -0.059 5.495 9.589 1.00 98.31 109 ASP A C 1
ATOM 867 O O . ASP A 1 109 ? -0.916 5.542 10.473 1.00 98.31 109 ASP A O 1
ATOM 871 N N . ASN A 1 110 ? 0.618 4.369 9.335 1.00 98.44 110 ASN A N 1
ATOM 872 C CA . ASN A 1 110 ? 0.413 3.115 10.067 1.00 98.44 110 ASN A CA 1
ATOM 873 C C . ASN A 1 110 ? 0.769 3.233 11.553 1.00 98.44 110 ASN A C 1
ATOM 875 O O . ASN A 1 110 ? 0.047 2.698 12.393 1.00 98.44 110 ASN A O 1
ATOM 879 N N . ALA A 1 111 ? 1.854 3.934 11.895 1.00 98.44 111 ALA A N 1
ATOM 880 C CA . ALA A 1 111 ? 2.217 4.166 13.292 1.00 98.44 111 ALA A CA 1
ATOM 881 C C . ALA A 1 111 ? 1.133 4.977 14.024 1.00 98.44 111 ALA A C 1
ATOM 883 O O . ALA A 1 111 ? 0.760 4.629 15.143 1.00 98.44 111 ALA A O 1
ATOM 884 N N . LYS A 1 112 ? 0.573 5.998 13.361 1.00 98.44 112 LYS A N 1
ATOM 885 C CA . LYS A 1 112 ? -0.524 6.812 13.903 1.00 98.44 112 LYS A CA 1
ATOM 886 C C . LYS A 1 112 ? -1.821 6.016 14.069 1.00 98.44 112 LYS A C 1
ATOM 888 O O . LYS A 1 112 ? -2.510 6.161 15.077 1.00 98.44 112 LYS A O 1
ATOM 893 N N . LEU A 1 113 ? -2.165 5.177 13.092 1.00 98.44 113 LEU A N 1
ATOM 894 C CA . LEU A 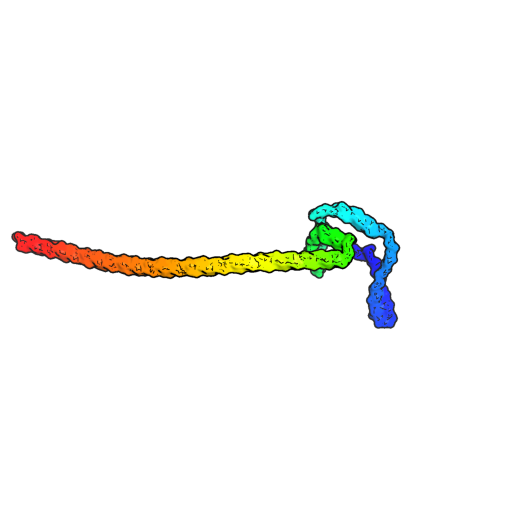1 113 ? -3.333 4.300 13.194 1.00 98.44 113 LEU A CA 1
ATOM 895 C C . LEU A 1 113 ? -3.175 3.296 14.335 1.00 98.44 113 LEU A C 1
ATOM 897 O O . LEU A 1 113 ? -4.126 3.072 15.077 1.00 98.44 113 LEU A O 1
ATOM 901 N N . LYS A 1 114 ? -1.973 2.740 14.512 1.00 98.44 114 LYS A N 1
ATOM 902 C CA . LYS A 1 114 ? -1.685 1.818 15.609 1.00 98.44 114 LYS A CA 1
ATOM 903 C C . LYS A 1 114 ? -1.862 2.485 16.974 1.00 98.44 114 LYS A C 1
ATOM 905 O O . LYS A 1 114 ? -2.564 1.933 17.808 1.00 98.44 114 LYS A O 1
ATOM 910 N N . SER A 1 115 ? -1.321 3.690 17.174 1.00 98.12 115 SER A N 1
ATOM 911 C CA . SER A 1 115 ? -1.516 4.406 18.443 1.00 98.12 115 SER A CA 1
ATOM 912 C C . SER A 1 115 ? -2.985 4.752 18.706 1.00 98.12 115 SER A C 1
ATOM 914 O O . SER A 1 115 ? -3.433 4.661 19.842 1.00 98.12 115 SER A O 1
ATOM 916 N N . GLY A 1 116 ? -3.749 5.114 17.667 1.00 98.56 116 GLY A N 1
ATOM 917 C CA . GLY A 1 116 ? -5.188 5.363 17.809 1.00 98.56 116 GLY A CA 1
ATOM 918 C C . GLY A 1 116 ? -5.982 4.096 18.141 1.00 98.56 116 GLY A C 1
ATOM 919 O O . GLY A 1 116 ? -6.941 4.152 18.904 1.00 98.56 116 GLY A O 1
ATOM 920 N N . LEU A 1 117 ? -5.570 2.943 17.608 1.00 98.44 117 LEU A N 1
ATOM 921 C CA . LEU A 1 117 ? -6.160 1.653 17.958 1.00 98.44 117 LEU A CA 1
ATOM 922 C C . LEU A 1 117 ? -5.883 1.288 19.423 1.00 98.44 117 LEU A C 1
ATOM 924 O O . LEU A 1 117 ? -6.796 0.838 20.112 1.00 98.44 117 LEU A O 1
ATOM 928 N N . ASP A 1 118 ? -4.656 1.513 19.898 1.00 98.50 118 ASP A N 1
ATOM 929 C CA . ASP A 1 118 ? -4.275 1.268 21.294 1.00 98.50 118 ASP A CA 1
ATOM 930 C C . ASP A 1 118 ? -5.080 2.168 22.256 1.00 98.50 118 ASP A C 1
ATOM 932 O O . ASP A 1 118 ? -5.570 1.699 23.284 1.00 98.50 118 ASP A O 1
ATOM 936 N N . GLU A 1 119 ? -5.288 3.439 21.896 1.00 98.56 119 GLU A N 1
ATOM 937 C CA . GLU A 1 119 ? -6.118 4.377 22.664 1.00 98.56 119 GLU A CA 1
ATOM 938 C C . GLU A 1 119 ? -7.586 3.931 22.728 1.00 98.56 119 GLU A C 1
ATOM 940 O O . GLU A 1 119 ? -8.156 3.836 23.817 1.00 98.56 119 GLU A O 1
ATOM 945 N N . LEU A 1 120 ? -8.189 3.600 21.580 1.00 98.44 120 LEU A N 1
ATOM 946 C CA . LEU A 1 120 ? -9.569 3.106 21.523 1.00 98.44 120 LEU A CA 1
ATOM 947 C C . LEU A 1 120 ? -9.738 1.790 22.287 1.00 98.44 120 LEU A C 1
ATOM 949 O O . LEU A 1 120 ? -10.755 1.590 22.947 1.00 98.44 120 LEU A O 1
ATOM 953 N N . SER A 1 121 ? -8.742 0.905 22.237 1.00 98.44 121 SER A N 1
ATOM 954 C CA . SER A 1 121 ? -8.750 -0.323 23.031 1.00 98.44 121 SER A CA 1
ATOM 955 C C . SER A 1 121 ? -8.720 -0.027 24.531 1.00 98.44 121 SER A C 1
ATOM 957 O O . SER A 1 121 ? -9.388 -0.722 25.294 1.00 98.44 121 SER A O 1
ATOM 959 N N . GLY A 1 122 ? -7.965 0.988 24.962 1.00 98.38 122 GLY A N 1
ATOM 960 C CA . GLY A 1 122 ? -7.960 1.441 26.352 1.00 98.38 122 GLY A CA 1
ATOM 961 C C . GLY A 1 122 ? -9.324 1.978 26.786 1.00 98.38 122 GLY A C 1
ATOM 962 O O . GLY A 1 122 ? -9.834 1.576 27.828 1.00 98.38 122 GLY A O 1
ATOM 963 N N . GLN A 1 123 ? -9.944 2.821 25.955 1.00 98.50 123 GLN A N 1
ATOM 964 C CA . GLN A 1 123 ? -11.284 3.361 26.212 1.00 98.50 123 GLN A CA 1
ATOM 965 C C . GLN A 1 123 ? -12.351 2.262 26.288 1.00 98.50 123 GLN A C 1
ATOM 967 O O . GLN A 1 123 ? -13.224 2.324 27.149 1.00 98.50 123 GLN A O 1
ATOM 972 N N . LEU A 1 124 ? -12.267 1.245 25.423 1.00 98.19 124 LEU A N 1
ATOM 973 C CA . LEU A 1 124 ? -13.183 0.104 25.447 1.00 98.19 124 LEU A CA 1
ATOM 974 C C . LEU A 1 124 ? -13.080 -0.674 26.765 1.00 98.19 124 LEU A C 1
ATOM 976 O O . LEU A 1 124 ? -14.101 -0.963 27.378 1.00 98.19 124 LEU A O 1
ATOM 980 N N . ASN A 1 125 ? -11.858 -0.952 27.227 1.00 98.25 125 ASN A N 1
ATOM 981 C CA . ASN A 1 125 ? -11.644 -1.656 28.492 1.00 98.25 125 ASN A CA 1
ATOM 982 C C . ASN A 1 125 ? -12.183 -0.868 29.697 1.00 98.25 125 ASN A C 1
ATOM 984 O O . ASN A 1 125 ? -12.730 -1.468 30.621 1.00 98.25 125 ASN A O 1
ATOM 988 N N . GLU A 1 126 ? -12.034 0.462 29.699 1.00 98.56 126 GLU A N 1
ATOM 989 C CA . GLU A 1 126 ? -12.581 1.297 30.774 1.00 98.56 126 GLU A CA 1
ATOM 990 C C . GLU A 1 126 ? -14.114 1.309 30.739 1.00 98.56 126 GLU A C 1
ATOM 992 O O . GLU A 1 126 ? -14.749 1.086 31.766 1.00 98.56 126 GLU A O 1
ATOM 997 N N . ALA A 1 127 ? -14.717 1.462 29.556 1.00 98.12 127 ALA A N 1
ATOM 998 C CA . ALA A 1 127 ? -16.169 1.399 29.403 1.00 98.12 127 ALA A CA 1
ATOM 999 C C . ALA A 1 127 ? -16.741 0.036 29.841 1.00 98.12 127 ALA A C 1
ATOM 1001 O O . ALA A 1 127 ? -17.782 -0.017 30.495 1.00 98.12 127 ALA A O 1
ATOM 1002 N N . ASP A 1 128 ? -16.051 -1.067 29.537 1.00 98.50 128 ASP A N 1
ATOM 1003 C CA . ASP A 1 128 ? -16.443 -2.406 29.989 1.00 98.50 128 ASP A CA 1
ATOM 1004 C C . ASP A 1 128 ? -16.364 -2.545 31.517 1.00 98.50 128 ASP A C 1
ATOM 1006 O O . ASP A 1 128 ? -17.217 -3.191 32.136 1.00 98.50 128 ASP A O 1
ATOM 1010 N N . LYS A 1 129 ? -15.366 -1.921 32.152 1.00 98.25 129 LYS A N 1
ATOM 1011 C CA . LYS A 1 129 ? -15.251 -1.880 33.612 1.00 98.25 129 LYS A CA 1
ATOM 1012 C C . LYS A 1 129 ? -16.393 -1.075 34.237 1.00 98.25 129 LYS A C 1
ATOM 1014 O O . LYS A 1 129 ? -17.051 -1.587 35.141 1.00 98.25 129 LYS A O 1
ATOM 1019 N N . GLU A 1 130 ? -16.681 0.118 33.718 1.00 98.31 130 GLU A N 1
ATOM 1020 C CA . GLU A 1 130 ? -17.810 0.941 34.173 1.00 98.31 130 GLU A CA 1
ATOM 1021 C C . GLU A 1 130 ? -19.151 0.206 34.008 1.00 98.31 130 GLU A C 1
ATOM 1023 O O . GLU A 1 130 ? -19.984 0.204 34.917 1.00 98.31 130 GLU A O 1
ATOM 1028 N N . LEU A 1 131 ? -19.361 -0.482 32.878 1.00 98.38 131 LEU A N 1
ATOM 1029 C CA . LEU A 1 131 ? -20.557 -1.299 32.657 1.00 98.38 131 LEU A CA 1
ATOM 1030 C C . LEU A 1 131 ? -20.681 -2.438 33.674 1.00 98.38 131 LEU A C 1
ATOM 1032 O O . LEU A 1 131 ? -21.791 -2.727 34.129 1.00 98.38 131 LEU A O 1
ATOM 1036 N N . ASN A 1 132 ? -19.570 -3.078 34.044 1.00 98.12 132 ASN A N 1
ATOM 1037 C CA . ASN A 1 132 ? -19.572 -4.118 35.070 1.00 98.12 132 ASN A CA 1
ATOM 1038 C C . ASN A 1 132 ? -19.918 -3.553 36.453 1.00 98.12 132 ASN A C 1
ATOM 1040 O O . ASN A 1 132 ? -20.782 -4.119 37.123 1.00 98.12 132 ASN A O 1
ATOM 1044 N N . GLU A 1 133 ? -19.340 -2.417 36.844 1.00 98.12 133 GLU A N 1
ATOM 1045 C CA . GLU A 1 133 ? -19.662 -1.743 38.111 1.00 98.12 133 GLU A CA 1
ATOM 1046 C C . GLU A 1 133 ? -21.147 -1.339 38.173 1.00 98.12 133 GLU A C 1
ATOM 1048 O O . GLU A 1 133 ? -21.841 -1.621 39.156 1.00 98.12 133 GLU A O 1
ATOM 1053 N N . LEU A 1 134 ? -21.684 -0.758 37.092 1.00 97.94 134 LEU A N 1
ATOM 1054 C CA . LEU A 1 134 ? -23.109 -0.423 36.991 1.00 97.94 134 LEU A CA 1
ATOM 1055 C C . LEU A 1 134 ? -24.002 -1.668 37.066 1.00 97.94 134 LEU A C 1
ATOM 1057 O O . LEU A 1 134 ? -25.069 -1.635 37.685 1.00 97.94 134 LEU A O 1
ATOM 1061 N N . ARG A 1 135 ? -23.581 -2.777 36.450 1.00 98.25 135 ARG A N 1
ATOM 1062 C CA . ARG A 1 135 ? -24.310 -4.049 36.492 1.00 98.25 135 ARG A CA 1
ATOM 1063 C C . ARG A 1 135 ? -24.336 -4.637 37.901 1.00 98.25 135 ARG A C 1
ATOM 1065 O O . ARG A 1 135 ? -25.387 -5.122 38.320 1.00 98.25 135 ARG A O 1
ATOM 1072 N N . GLU A 1 136 ? -23.224 -4.593 38.624 1.00 98.06 136 GLU A N 1
ATOM 1073 C CA . GLU A 1 136 ? -23.152 -5.025 40.024 1.00 98.06 136 GLU A CA 1
ATOM 1074 C C . GLU A 1 136 ? -24.046 -4.155 40.915 1.00 98.06 136 GLU A C 1
ATOM 1076 O O . GLU A 1 136 ? -24.888 -4.687 41.642 1.00 98.06 136 GLU A O 1
ATOM 1081 N N . GLY A 1 137 ? -23.969 -2.827 40.772 1.00 98.25 137 GLY A N 1
ATOM 1082 C CA . GLY A 1 137 ? -24.836 -1.893 41.497 1.00 98.25 137 GLY A CA 1
ATOM 1083 C C . GLY A 1 137 ? -26.329 -2.092 41.204 1.00 98.25 137 GLY A C 1
ATOM 1084 O O . GLY A 1 137 ? -27.171 -1.964 42.100 1.00 98.25 137 GLY A O 1
ATOM 1085 N N . LEU A 1 138 ? -26.680 -2.466 39.968 1.00 98.12 138 LEU A N 1
ATOM 1086 C CA . LEU A 1 138 ? -28.053 -2.808 39.596 1.00 98.12 138 LEU A CA 1
ATOM 1087 C C . LEU A 1 138 ? -28.529 -4.095 40.283 1.00 98.12 138 LEU A C 1
ATOM 1089 O O . LEU A 1 138 ? -29.660 -4.137 40.771 1.00 98.12 138 LEU A O 1
ATOM 1093 N N . VAL A 1 139 ? -27.693 -5.137 40.318 1.00 98.00 139 VAL A N 1
ATOM 1094 C CA . VAL A 1 139 ? -28.012 -6.401 41.002 1.00 98.00 139 VAL A CA 1
ATOM 1095 C C . VAL A 1 139 ? -28.228 -6.163 42.497 1.00 98.00 139 VAL A C 1
ATOM 1097 O O . VAL A 1 139 ? -29.216 -6.650 43.050 1.00 98.00 139 VAL A O 1
ATOM 1100 N N . GLU A 1 140 ? -27.371 -5.359 43.121 1.00 97.69 140 GLU A N 1
ATOM 1101 C CA . GLU A 1 140 ? -27.477 -4.987 44.533 1.00 97.69 140 GLU A CA 1
ATOM 1102 C C . GLU A 1 140 ? -28.776 -4.214 44.820 1.00 97.69 140 GLU A C 1
ATOM 1104 O O . GLU A 1 140 ? -29.570 -4.596 45.681 1.00 97.69 140 GLU A O 1
ATOM 1109 N N . SER A 1 141 ? -29.078 -3.188 44.017 1.00 96.88 141 SER A N 1
ATOM 1110 C CA . SER A 1 141 ? -30.321 -2.411 44.153 1.00 96.88 141 SER A CA 1
ATOM 1111 C C . SER A 1 141 ? -31.571 -3.285 43.983 1.00 96.88 141 SER A C 1
ATOM 1113 O O . SER A 1 141 ? -32.571 -3.116 44.685 1.00 96.88 141 SER A O 1
ATOM 1115 N N . GLN A 1 142 ? -31.534 -4.252 43.058 1.00 97.31 142 GLN A N 1
ATOM 1116 C CA . GLN A 1 142 ? -32.622 -5.215 42.875 1.00 97.31 142 GLN A CA 1
ATOM 1117 C C . GLN A 1 142 ? -32.784 -6.153 44.075 1.00 97.31 142 GLN A C 1
ATOM 1119 O O . GLN A 1 142 ? -33.919 -6.514 44.402 1.00 97.31 142 GLN A O 1
ATOM 1124 N N . HIS A 1 143 ? -31.685 -6.568 44.707 1.00 96.88 143 HIS A N 1
ATOM 1125 C CA . HIS A 1 143 ? -31.713 -7.389 45.915 1.00 96.88 143 HIS A CA 1
ATOM 1126 C C . HIS A 1 143 ? -32.378 -6.634 47.073 1.00 96.88 143 HIS A C 1
ATOM 1128 O O . HIS A 1 143 ? -33.371 -7.112 47.622 1.00 96.88 143 HIS A O 1
ATOM 1134 N N . GLN A 1 144 ? -31.934 -5.405 47.341 1.00 96.44 144 GLN A N 1
ATOM 1135 C CA . GLN A 1 144 ? -32.488 -4.547 48.396 1.00 96.44 144 GLN A CA 1
ATOM 1136 C C . GLN A 1 144 ? -33.982 -4.258 48.193 1.00 96.44 144 GLN A C 1
ATOM 1138 O O . GLN A 1 144 ? -34.771 -4.316 49.137 1.00 96.44 144 GLN A O 1
ATOM 1143 N N . LEU A 1 145 ? -34.414 -4.015 46.949 1.00 96.06 145 LEU A N 1
ATOM 1144 C CA . LEU A 1 145 ? -35.834 -3.831 46.629 1.00 96.06 145 LEU A CA 1
ATOM 1145 C C . LEU A 1 145 ? -36.666 -5.086 46.952 1.00 96.06 145 LEU A C 1
ATOM 1147 O O . LEU A 1 145 ? -37.824 -4.979 47.366 1.00 96.06 145 LEU A O 1
ATOM 1151 N N . LYS A 1 146 ? -36.114 -6.285 46.719 1.00 94.81 146 LYS A N 1
ATOM 1152 C CA . LYS A 1 146 ? -36.795 -7.543 47.055 1.00 94.81 146 LYS A CA 1
ATOM 1153 C C . LYS A 1 146 ? -36.911 -7.715 48.566 1.00 94.81 146 LYS A C 1
ATOM 1155 O O . LYS A 1 146 ? -37.997 -8.071 49.014 1.00 94.81 146 LYS A O 1
ATOM 1160 N N . GLU A 1 147 ? -35.855 -7.427 49.322 1.00 94.44 147 GLU A N 1
ATOM 1161 C CA . GLU A 1 147 ? -35.879 -7.475 50.791 1.00 94.44 147 GLU A CA 1
ATOM 1162 C C . GLU A 1 147 ? -36.904 -6.497 51.372 1.00 94.44 147 GLU A C 1
ATOM 1164 O O . GLU A 1 147 ? -37.810 -6.925 52.084 1.00 94.44 147 GLU A O 1
ATOM 1169 N N . GLN A 1 148 ? -36.882 -5.225 50.955 1.00 94.06 148 GLN A N 1
ATOM 1170 C CA . GLN A 1 148 ? -37.862 -4.231 51.416 1.00 94.06 148 GLN A CA 1
ATOM 1171 C C . GLN A 1 148 ? -39.311 -4.650 51.139 1.00 94.06 148 GLN A C 1
ATOM 1173 O O . GLN A 1 148 ? -40.197 -4.434 51.965 1.00 94.06 148 GLN A O 1
ATOM 1178 N N . LYS A 1 149 ? -39.580 -5.273 49.983 1.00 92.94 149 LYS A N 1
ATOM 1179 C CA . LYS A 1 149 ? -40.918 -5.800 49.667 1.00 92.94 149 LYS A CA 1
ATOM 1180 C C . LYS A 1 149 ? -41.329 -6.955 50.578 1.00 92.94 149 LYS A C 1
ATOM 1182 O O . LYS A 1 149 ? -42.523 -7.113 50.832 1.00 92.94 149 LYS A O 1
ATOM 1187 N N . VAL A 1 150 ? -40.385 -7.784 51.016 1.00 92.88 150 VAL A N 1
ATOM 1188 C CA . VAL A 1 150 ? -40.649 -8.876 51.964 1.00 92.88 150 VAL A CA 1
ATOM 1189 C C . VAL A 1 150 ? -40.928 -8.307 53.354 1.00 92.88 150 VAL A C 1
ATOM 1191 O O . VAL A 1 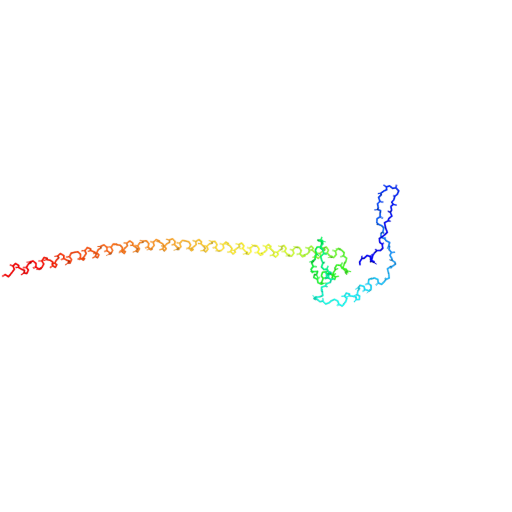150 ? -41.935 -8.680 53.956 1.00 92.88 150 VAL A O 1
ATOM 1194 N N . ASP A 1 151 ? -40.113 -7.360 53.816 1.00 90.94 151 ASP A N 1
ATOM 1195 C CA . ASP A 1 151 ? -40.284 -6.714 55.120 1.00 90.94 151 ASP A CA 1
ATOM 1196 C C . ASP A 1 151 ? -41.606 -5.950 55.212 1.00 90.94 151 ASP A C 1
ATOM 1198 O O . ASP A 1 151 ? -42.325 -6.079 56.203 1.00 90.94 151 ASP A O 1
ATOM 1202 N N . HIS A 1 152 ? -41.984 -5.226 54.153 1.00 87.69 152 HIS A N 1
ATOM 1203 C CA . HIS A 1 152 ? -43.259 -4.511 54.110 1.00 87.69 152 HIS A CA 1
ATOM 1204 C C . HIS A 1 152 ? -44.457 -5.465 54.233 1.00 87.69 152 HIS A C 1
ATOM 1206 O O . HIS A 1 152 ? -45.343 -5.237 55.050 1.00 87.69 152 HIS A O 1
ATOM 1212 N N . ARG A 1 153 ? -44.439 -6.600 53.517 1.00 87.31 153 ARG A N 1
ATOM 1213 C CA . ARG A 1 153 ? -45.482 -7.637 53.644 1.00 87.31 153 ARG A CA 1
ATOM 1214 C C . ARG A 1 153 ? -45.553 -8.237 55.046 1.00 87.31 153 ARG A C 1
ATOM 1216 O O . ARG A 1 153 ? -46.631 -8.621 55.489 1.00 87.31 153 ARG A O 1
ATOM 1223 N N . LYS A 1 154 ? -44.411 -8.381 55.721 1.00 86.44 154 LYS A N 1
ATOM 1224 C CA . LYS A 1 154 ? -44.365 -8.896 57.091 1.00 86.44 154 LYS A CA 1
ATOM 1225 C C . LYS A 1 154 ? -44.978 -7.894 58.071 1.00 86.44 154 LYS A C 1
ATOM 1227 O O . LYS A 1 154 ? -45.808 -8.297 58.876 1.00 86.44 154 LYS A O 1
ATOM 1232 N N . ALA A 1 155 ? -44.623 -6.614 57.954 1.00 84.12 155 ALA A N 1
ATOM 1233 C CA . ALA A 1 155 ? -45.191 -5.548 58.775 1.00 84.12 155 ALA A CA 1
ATOM 1234 C C . ALA A 1 155 ? -46.716 -5.424 58.593 1.00 84.12 155 ALA A C 1
ATOM 1236 O O . ALA A 1 155 ? -47.436 -5.305 59.579 1.00 84.12 155 ALA A O 1
ATOM 1237 N N . ASP A 1 156 ? -47.217 -5.532 57.358 1.00 83.94 156 ASP A N 1
ATOM 1238 C CA . ASP A 1 156 ? -48.659 -5.489 57.078 1.00 83.94 156 ASP A CA 1
ATOM 1239 C C . ASP A 1 156 ? -49.423 -6.663 57.723 1.00 83.94 156 ASP A C 1
ATOM 1241 O O . ASP A 1 156 ? -50.546 -6.484 58.190 1.00 83.94 156 ASP A O 1
ATOM 1245 N N . ASN A 1 157 ? -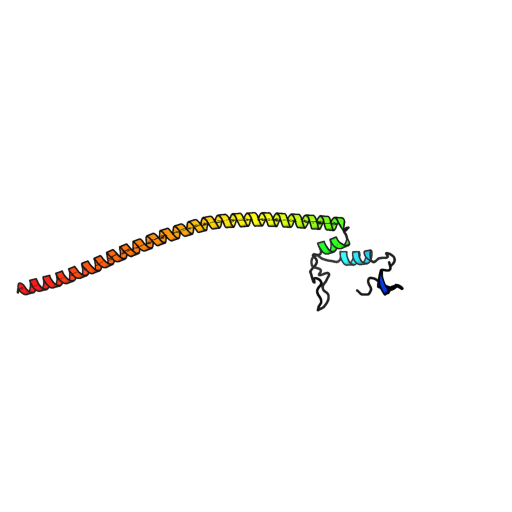48.817 -7.856 57.794 1.00 83.50 157 ASN A N 1
ATOM 1246 C CA . ASN A 1 157 ? -49.417 -9.027 58.446 1.00 83.50 157 ASN A CA 1
ATOM 1247 C C . ASN A 1 157 ? -49.415 -8.942 59.983 1.00 83.50 157 ASN A C 1
ATOM 1249 O O . ASN A 1 157 ? -50.222 -9.613 60.614 1.00 83.50 157 ASN A O 1
ATOM 1253 N N . GLU A 1 158 ? -48.504 -8.174 60.589 1.00 78.56 158 GLU A N 1
ATOM 1254 C CA . GLU A 1 158 ? -48.435 -7.982 62.049 1.00 78.56 158 GLU A CA 1
ATOM 1255 C C . GLU A 1 158 ? -49.417 -6.905 62.557 1.00 78.56 158 GLU A C 1
ATOM 1257 O O . GLU A 1 158 ? -49.659 -6.810 63.759 1.00 78.56 158 GLU A O 1
ATOM 1262 N N . LEU A 1 159 ? -49.991 -6.099 61.655 1.00 72.19 159 LEU A N 1
ATOM 1263 C CA . LEU A 1 159 ? -50.973 -5.051 61.965 1.00 72.19 159 LEU A CA 1
ATOM 1264 C C . LEU A 1 159 ? -52.443 -5.512 61.844 1.00 72.19 159 LEU A C 1
ATOM 1266 O O . LEU A 1 159 ? -53.346 -4.703 62.076 1.00 72.19 159 LEU A O 1
ATOM 1270 N N . LEU A 1 160 ? -52.681 -6.778 61.487 1.00 54.66 160 LEU A N 1
ATOM 1271 C CA . LEU A 1 160 ? -53.993 -7.434 61.359 1.00 54.66 160 LEU A CA 1
ATOM 1272 C C . LEU A 1 160 ? -54.254 -8.393 62.526 1.00 54.66 160 LEU A C 1
ATOM 1274 O O . LEU A 1 160 ? -55.420 -8.433 62.980 1.00 54.66 160 LEU A O 1
#

Organism: Ensete ventricosum (NCBI:txid4639)

Sequence (160 aa):
MRDLCGIRVREDDEGYYVLQMVDWTPRDLSAAMRVRWLNLSYQSRVWDAPKQPQSLMGGVLHPTLAKDLYTLPSEVLIAQATKQIVLVSRVSTLNLAQAKQRVDKLAVDNAKLKSGLDELSGQLNEADKELNELREGLVESQHQLKEQKVDHRKADNELL

Secondary structure (DSSP, 8-state):
--SSS-EEEEE-TTS-EEEEE------SHHHHHHHHHHT--TT--TT---S----S------HHHHHHHHHS-HHHHHHHHHHHHHHHHHHHHHHHHHHHHHHHHHHHHHHHHHHHHHHHHHHHHHHHHHHHHHHHHHHHHHHHHHHHHHHHHHHHHHT-

Foldseek 3Di:
DCPPWPFDFDQDPVGDTDGDTDDDPPPCPVVVVVVVLVPDDQPDQPDDDDDDDDDDDPDRDRSVNVVCVVPDDPVVVVVVVVVVVVVVVVVVVVVVVVVVVVVVVVVVVVVVVVVVVVVVVVVVVVVVVVVVVVVVVVVVVVVVVVVVVVVVVVVVVVVD

Radius of gyration: 44.67 Å; chains: 1; bounding box: 100×40×119 Å